Protein AF-A0A497LD24-F1 (afdb_monomer)

Sequence (64 aa):
MLVSEKGIKQLYGFAVKEFKYRERSDGYVSKCHLCVDIRKHIVGITDEFKEIGPKTFYEGSSSE

Structure (mmCIF, N/CA/C/O backbone):
data_AF-A0A497LD24-F1
#
_entry.id   AF-A0A497LD24-F1
#
loop_
_atom_site.group_PDB
_atom_site.id
_atom_site.type_symbol
_atom_site.label_atom_id
_atom_site.label_alt_id
_atom_site.label_comp_id
_atom_site.label_asym_id
_atom_site.label_entity_id
_atom_site.label_seq_id
_atom_site.pdbx_PDB_ins_code
_atom_site.Cartn_x
_atom_site.Cartn_y
_atom_si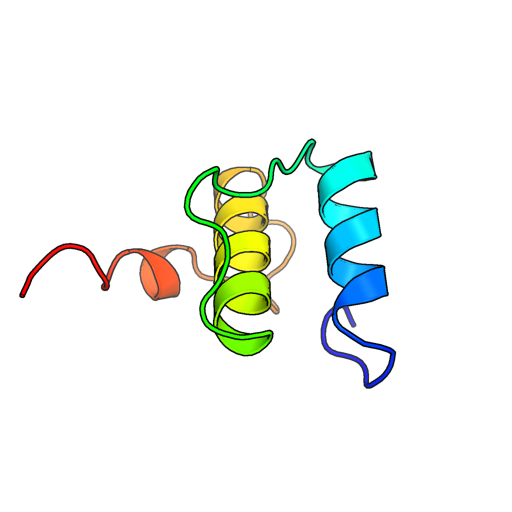te.Cartn_z
_atom_site.occupancy
_atom_site.B_iso_or_equiv
_atom_site.auth_seq_id
_atom_site.auth_comp_id
_atom_site.auth_asym_id
_atom_site.auth_atom_id
_atom_site.pdbx_PDB_model_num
ATOM 1 N N . MET A 1 1 ? 11.317 -4.492 11.014 1.00 52.34 1 MET A N 1
ATOM 2 C CA . MET A 1 1 ? 11.910 -3.563 10.038 1.00 52.34 1 MET A CA 1
ATOM 3 C C . MET A 1 1 ? 11.317 -3.881 8.675 1.00 52.34 1 MET A C 1
ATOM 5 O O . MET A 1 1 ? 11.606 -4.935 8.116 1.00 52.34 1 MET A O 1
ATOM 9 N N . LEU A 1 2 ? 10.424 -3.024 8.180 1.00 56.66 2 LEU A N 1
ATOM 10 C CA . LEU A 1 2 ? 9.762 -3.180 6.873 1.00 56.66 2 LEU A CA 1
ATOM 11 C C . LEU A 1 2 ? 10.736 -2.959 5.701 1.00 56.66 2 LEU A C 1
ATOM 13 O O . LEU A 1 2 ? 10.418 -3.263 4.554 1.00 56.66 2 LEU A O 1
ATOM 17 N N . VAL A 1 3 ? 11.936 -2.456 6.008 1.00 54.78 3 VAL A N 1
ATOM 18 C CA . VAL A 1 3 ? 13.031 -2.168 5.072 1.00 54.78 3 VAL A CA 1
ATOM 19 C C . VAL A 1 3 ? 14.093 -3.268 4.970 1.00 54.78 3 VAL A C 1
ATOM 21 O O . VAL A 1 3 ? 15.103 -3.068 4.301 1.00 54.78 3 VAL A O 1
ATOM 24 N N . SER A 1 4 ? 13.913 -4.417 5.627 1.00 49.62 4 SER A N 1
ATOM 25 C CA . SER A 1 4 ? 14.911 -5.489 5.566 1.00 49.62 4 SER A CA 1
ATOM 26 C C . SER A 1 4 ? 15.020 -6.099 4.167 1.00 49.62 4 SER A C 1
ATOM 28 O O . SER A 1 4 ? 14.056 -6.160 3.408 1.00 49.62 4 SER A O 1
ATOM 30 N N . GLU A 1 5 ? 16.203 -6.635 3.878 1.00 54.50 5 GLU A N 1
ATOM 31 C CA . GLU A 1 5 ? 16.695 -7.255 2.633 1.00 54.50 5 GLU A CA 1
ATOM 32 C C . GLU A 1 5 ? 15.773 -8.336 2.028 1.00 54.50 5 GLU A C 1
ATOM 34 O O . GLU A 1 5 ? 15.957 -8.775 0.893 1.00 54.50 5 GLU A O 1
ATOM 39 N N . LYS A 1 6 ? 14.719 -8.729 2.752 1.00 56.66 6 LYS A N 1
ATOM 40 C CA . LYS A 1 6 ? 13.656 -9.647 2.340 1.00 56.66 6 LYS A CA 1
ATOM 41 C C . LYS A 1 6 ? 12.646 -9.028 1.363 1.00 56.66 6 LYS A C 1
ATOM 43 O O . LYS A 1 6 ? 11.467 -9.337 1.417 1.00 56.66 6 LYS A O 1
ATOM 48 N N . GLY A 1 7 ? 13.112 -8.214 0.423 1.00 72.25 7 GLY A N 1
ATOM 49 C CA . GLY A 1 7 ? 12.439 -7.952 -0.848 1.00 72.25 7 GLY A CA 1
ATOM 50 C C . GLY A 1 7 ? 11.074 -7.246 -0.815 1.00 72.25 7 GLY A C 1
ATOM 51 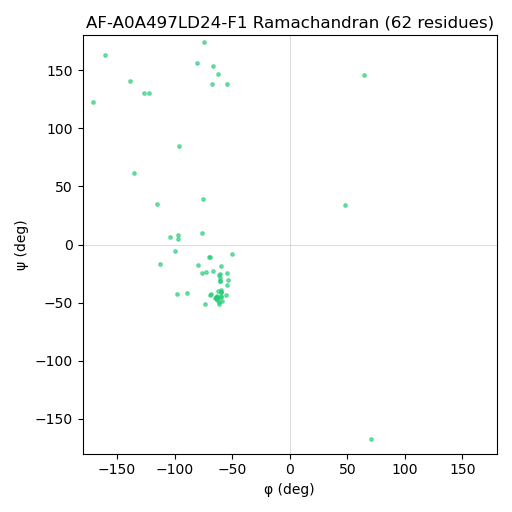O O . GLY A 1 7 ? 10.173 -7.492 -0.020 1.00 72.25 7 GLY A O 1
ATOM 52 N N . ILE A 1 8 ? 10.851 -6.431 -1.839 1.00 82.12 8 ILE A N 1
ATOM 53 C CA . ILE A 1 8 ? 9.592 -5.712 -2.056 1.00 82.12 8 ILE A CA 1
ATOM 54 C C . ILE A 1 8 ? 8.332 -6.597 -2.086 1.00 82.12 8 ILE A C 1
ATOM 56 O O . ILE A 1 8 ? 7.246 -6.124 -1.773 1.00 82.12 8 ILE A O 1
ATOM 60 N N . LYS A 1 9 ? 8.464 -7.891 -2.410 1.00 84.12 9 LYS A N 1
ATOM 61 C CA . LYS A 1 9 ? 7.349 -8.849 -2.383 1.00 84.12 9 LYS A CA 1
ATOM 62 C C . LYS A 1 9 ? 6.712 -8.976 -1.000 1.00 84.12 9 LYS A C 1
ATOM 64 O O . LYS A 1 9 ? 5.490 -9.057 -0.922 1.00 84.12 9 LYS A O 1
ATOM 69 N N . GLN A 1 10 ? 7.508 -9.005 0.073 1.00 86.75 10 GLN A N 1
ATOM 70 C CA . GLN A 1 10 ? 6.953 -9.103 1.425 1.00 86.75 10 GLN A CA 1
ATOM 71 C C . GLN A 1 10 ? 6.222 -7.819 1.807 1.00 86.75 10 GLN A C 1
ATOM 73 O O . GLN A 1 10 ? 5.103 -7.889 2.309 1.00 86.75 10 GLN A O 1
ATOM 78 N N . LEU A 1 11 ? 6.820 -6.663 1.499 1.00 85.81 11 LEU A N 1
ATOM 79 C CA . LEU A 1 11 ? 6.203 -5.359 1.731 1.00 85.81 11 LEU A CA 1
ATOM 80 C C . LEU A 1 11 ? 4.878 -5.222 0.964 1.00 85.81 11 LEU A C 1
ATOM 82 O O . LEU A 1 11 ? 3.880 -4.804 1.539 1.00 85.81 11 LEU A O 1
ATOM 86 N N . TYR A 1 12 ? 4.850 -5.638 -0.304 1.00 89.06 12 TYR A N 1
ATOM 87 C CA . TYR A 1 12 ? 3.637 -5.649 -1.121 1.00 89.06 12 TYR A CA 1
ATOM 88 C C . TYR A 1 12 ? 2.564 -6.566 -0.526 1.00 89.06 12 TYR A C 1
ATOM 90 O O . TYR A 1 12 ? 1.441 -6.126 -0.308 1.00 89.06 12 TYR A O 1
ATOM 98 N N . GLY A 1 13 ? 2.900 -7.819 -0.198 1.00 89.69 13 GLY A N 1
ATOM 99 C CA . GLY A 1 13 ? 1.935 -8.757 0.384 1.00 89.69 13 GLY A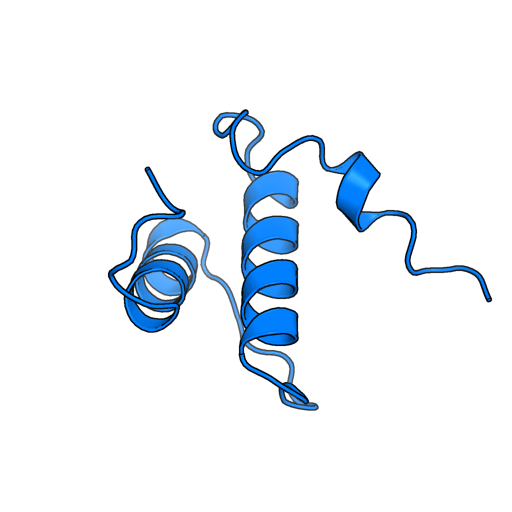 CA 1
ATOM 100 C C . GLY A 1 13 ? 1.351 -8.259 1.709 1.00 89.69 13 GLY A C 1
ATOM 101 O O . GLY A 1 13 ? 0.150 -8.379 1.938 1.00 89.69 13 GLY A O 1
ATOM 102 N N . PHE A 1 14 ? 2.185 -7.643 2.548 1.00 89.12 14 PHE A N 1
ATOM 103 C CA . PHE A 1 14 ? 1.756 -6.996 3.785 1.00 89.12 14 PHE A CA 1
ATOM 104 C C . PHE A 1 14 ? 0.806 -5.824 3.511 1.00 89.12 14 PHE A C 1
ATOM 106 O O . PHE A 1 14 ? -0.280 -5.767 4.081 1.00 89.12 14 PHE A O 1
ATOM 113 N N . ALA A 1 15 ? 1.157 -4.939 2.577 1.00 90.44 15 ALA A N 1
ATOM 114 C CA . ALA A 1 15 ? 0.322 -3.802 2.212 1.00 90.44 15 ALA A CA 1
ATOM 115 C C . ALA A 1 15 ? -1.033 -4.224 1.625 1.00 90.44 15 ALA A C 1
ATOM 117 O O . ALA A 1 15 ? -2.060 -3.644 1.962 1.00 90.44 15 ALA A O 1
ATOM 118 N N . VAL A 1 16 ? -1.079 -5.260 0.786 1.00 92.25 16 VAL A N 1
ATOM 119 C CA . VAL A 1 16 ? -2.340 -5.772 0.223 1.00 92.25 16 VAL A CA 1
A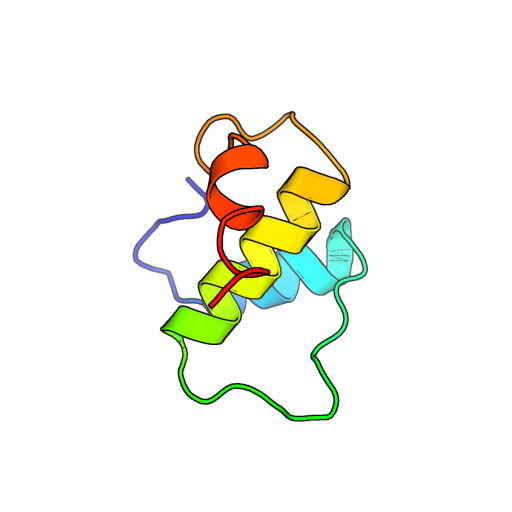TOM 120 C C . VAL A 1 16 ? -3.204 -6.419 1.307 1.00 92.25 16 VAL A C 1
ATOM 122 O O . VAL A 1 16 ? -4.419 -6.214 1.343 1.00 92.25 16 VAL A O 1
ATOM 125 N N . LYS A 1 17 ? -2.594 -7.200 2.205 1.00 92.56 17 LYS A N 1
ATOM 126 C CA . LYS A 1 17 ? -3.325 -7.948 3.231 1.00 92.56 17 LYS A CA 1
ATOM 127 C C . LYS A 1 17 ? -3.848 -7.042 4.346 1.00 92.56 17 LYS A C 1
ATOM 129 O O . LYS A 1 17 ? -5.047 -7.082 4.627 1.00 92.56 17 LYS A O 1
ATOM 134 N N . GLU A 1 18 ? -2.970 -6.224 4.921 1.00 92.44 18 GLU A N 1
ATOM 135 C CA . GLU A 1 18 ? -3.253 -5.392 6.095 1.00 92.44 18 GLU A CA 1
ATOM 136 C C . GLU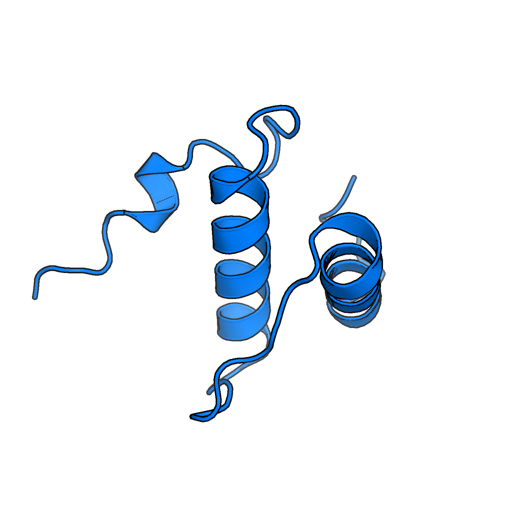 A 1 18 ? -3.811 -4.017 5.701 1.00 92.44 18 GLU A C 1
ATOM 138 O O . GLU A 1 18 ? -4.785 -3.554 6.285 1.00 92.44 18 GLU A O 1
ATOM 143 N N . PHE A 1 19 ? -3.259 -3.391 4.654 1.00 90.62 19 PHE A N 1
ATOM 144 C CA . PHE A 1 19 ? -3.606 -2.022 4.234 1.00 90.62 19 PHE A CA 1
ATOM 145 C C . PHE A 1 19 ? -4.507 -1.962 2.996 1.00 90.62 19 PHE A C 1
ATOM 147 O O . PHE A 1 19 ? -4.750 -0.879 2.460 1.00 90.62 19 PHE A O 1
ATOM 154 N N . LYS A 1 20 ? -4.991 -3.117 2.512 1.00 91.62 20 LYS A N 1
ATOM 155 C CA . LYS A 1 20 ? -5.813 -3.236 1.291 1.00 91.62 20 LYS A CA 1
ATOM 156 C C . LYS A 1 20 ? -5.225 -2.481 0.096 1.00 91.62 20 LYS A C 1
ATOM 158 O O . LYS A 1 20 ? -5.966 -1.943 -0.727 1.00 91.62 20 LYS A O 1
ATOM 163 N N . TYR A 1 21 ? -3.896 -2.441 0.014 1.00 91.19 21 TYR A N 1
ATOM 164 C CA . TYR A 1 21 ? -3.179 -1.801 -1.077 1.00 91.19 21 TYR A CA 1
ATOM 165 C C . TYR A 1 21 ? -3.636 -2.356 -2.423 1.00 91.19 21 TYR A C 1
ATOM 167 O O . TYR A 1 21 ? -3.821 -3.565 -2.581 1.00 91.19 21 TYR A O 1
ATOM 175 N N . ARG A 1 22 ? -3.808 -1.460 -3.392 1.00 89.25 22 ARG A N 1
ATOM 176 C CA . ARG A 1 22 ? -4.106 -1.806 -4.778 1.00 89.25 22 ARG A CA 1
ATOM 177 C C . ARG A 1 22 ? -3.026 -1.212 -5.655 1.00 89.25 22 ARG A C 1
ATOM 179 O O . ARG A 1 22 ? -2.716 -0.031 -5.541 1.00 89.25 22 ARG A O 1
ATOM 186 N N . GLU A 1 23 ? -2.473 -2.043 -6.522 1.00 86.44 23 GLU A N 1
ATOM 187 C CA . GLU A 1 23 ? -1.547 -1.577 -7.541 1.00 86.44 23 GLU A CA 1
ATOM 188 C C . GLU A 1 23 ? -2.219 -0.590 -8.498 1.00 86.44 23 GLU A C 1
ATOM 190 O O . GLU A 1 23 ? -3.412 -0.692 -8.796 1.00 86.44 23 GLU A O 1
ATOM 195 N N . ARG A 1 24 ? -1.440 0.381 -8.977 1.00 84.38 24 ARG A N 1
ATOM 196 C CA . ARG A 1 24 ? -1.896 1.323 -9.995 1.00 84.38 24 ARG A CA 1
ATOM 197 C C . ARG A 1 24 ? -2.105 0.600 -11.321 1.00 84.38 24 ARG A C 1
ATOM 199 O O . ARG A 1 24 ? -1.251 -0.172 -11.745 1.00 84.38 24 ARG A O 1
ATOM 206 N N . SER A 1 25 ? -3.195 0.927 -12.009 1.00 80.50 25 SER A N 1
ATOM 207 C CA . SER A 1 25 ? -3.522 0.366 -13.326 1.00 80.50 25 SER A CA 1
ATOM 208 C C . SER A 1 25 ? -2.466 0.673 -14.399 1.00 80.50 25 SER A C 1
ATOM 210 O O . SER A 1 25 ? -2.270 -0.132 -15.300 1.00 80.50 25 SER A O 1
ATOM 212 N N . ASP A 1 26 ? -1.756 1.799 -14.273 1.00 85.06 26 ASP A N 1
ATOM 213 C CA . ASP A 1 26 ? -0.603 2.177 -15.112 1.00 85.06 26 ASP A CA 1
ATOM 214 C C . ASP A 1 26 ? 0.650 1.312 -14.873 1.00 85.06 26 ASP A C 1
ATOM 216 O O . ASP A 1 26 ? 1.627 1.397 -15.616 1.00 85.06 26 ASP A O 1
ATOM 220 N N . GLY A 1 27 ? 0.650 0.483 -13.826 1.00 84.44 27 GLY A N 1
ATOM 221 C CA . GLY A 1 27 ? 1.812 -0.281 -13.397 1.00 84.44 27 GLY A CA 1
ATOM 222 C C . GLY A 1 27 ? 2.907 0.587 -12.769 1.00 84.44 27 GLY A C 1
ATOM 223 O O . GLY A 1 27 ? 2.708 1.749 -12.407 1.00 84.44 27 GLY A O 1
ATOM 224 N N . TYR A 1 28 ? 4.092 -0.006 -12.601 1.00 85.94 28 TYR A N 1
ATOM 225 C CA . TYR A 1 28 ? 5.247 0.648 -11.987 1.00 85.94 28 TYR A CA 1
ATOM 226 C C . TYR A 1 28 ? 6.462 0.548 -12.894 1.00 85.94 28 TYR A C 1
ATOM 228 O O . TYR A 1 28 ? 6.858 -0.543 -13.299 1.00 85.94 28 TYR A O 1
ATOM 236 N N . VAL A 1 29 ? 7.116 1.687 -13.120 1.00 83.25 29 VAL A N 1
ATOM 237 C CA . VAL A 1 29 ? 8.351 1.775 -13.915 1.00 83.25 29 VAL A CA 1
ATOM 238 C C . VAL A 1 29 ? 9.472 0.929 -13.302 1.00 83.25 29 VAL A C 1
ATOM 240 O O . VAL A 1 29 ? 10.333 0.410 -14.006 1.00 83.25 29 VAL A O 1
ATOM 243 N N . SER A 1 30 ? 9.494 0.783 -11.974 1.00 81.19 30 SER A N 1
ATOM 244 C CA . SER A 1 30 ? 10.532 0.030 -11.268 1.00 81.19 30 SER A CA 1
ATOM 245 C C . SER A 1 30 ? 10.103 -0.400 -9.869 1.00 81.19 30 SER A C 1
ATOM 247 O O . SER A 1 30 ? 9.193 0.172 -9.267 1.00 81.19 30 SER A O 1
ATOM 249 N N . LYS A 1 31 ? 10.837 -1.368 -9.302 1.00 82.12 31 LYS A N 1
ATOM 250 C CA . LYS A 1 31 ? 10.666 -1.826 -7.910 1.00 82.12 31 LYS A CA 1
ATOM 251 C C . LYS A 1 31 ? 10.761 -0.663 -6.913 1.00 82.12 31 LYS A C 1
ATOM 253 O O . LYS A 1 31 ? 10.030 -0.645 -5.935 1.00 82.12 31 LYS A O 1
ATOM 258 N N . CYS A 1 32 ? 11.606 0.335 -7.170 1.00 82.50 32 CYS A N 1
ATOM 259 C CA . CYS A 1 32 ? 11.692 1.528 -6.324 1.00 82.50 32 CYS A CA 1
ATOM 260 C C . CYS A 1 32 ? 10.374 2.319 -6.307 1.00 82.50 32 CYS A C 1
ATOM 262 O O . CYS A 1 32 ? 9.891 2.643 -5.228 1.00 82.50 32 CYS A O 1
ATOM 264 N N . HIS A 1 33 ? 9.754 2.546 -7.473 1.00 84.31 33 HIS A N 1
ATOM 265 C CA . HIS A 1 33 ? 8.447 3.210 -7.576 1.00 84.31 33 HIS A CA 1
ATOM 266 C C . HIS A 1 33 ? 7.360 2.447 -6.819 1.00 84.31 33 HIS A C 1
ATOM 268 O O . HIS A 1 33 ? 6.634 3.051 -6.039 1.00 84.31 33 HIS A O 1
ATOM 274 N N . LEU A 1 34 ? 7.301 1.121 -6.977 1.00 87.06 34 LEU A N 1
ATOM 275 C CA . LEU A 1 34 ? 6.364 0.296 -6.214 1.00 87.06 34 LEU A CA 1
ATOM 276 C C . LEU A 1 34 ? 6.603 0.425 -4.698 1.00 87.06 34 LEU A C 1
ATOM 278 O O . LEU A 1 34 ? 5.657 0.512 -3.926 1.00 87.06 34 LEU A O 1
ATOM 282 N N . CYS A 1 35 ? 7.863 0.466 -4.257 1.00 86.06 35 CYS A N 1
ATOM 283 C CA . CYS A 1 35 ? 8.207 0.571 -2.838 1.00 86.06 35 CYS A CA 1
ATOM 284 C C . CYS A 1 35 ? 7.711 1.893 -2.247 1.00 86.06 35 CYS A C 1
ATOM 286 O O . CYS A 1 35 ? 7.124 1.912 -1.168 1.00 86.06 35 CYS A O 1
ATOM 288 N N . VAL A 1 36 ? 7.947 2.989 -2.971 1.00 85.56 36 VAL A N 1
ATOM 289 C CA . VAL A 1 36 ? 7.521 4.337 -2.586 1.00 85.56 36 VAL A CA 1
ATOM 290 C C . VAL A 1 36 ? 5.998 4.421 -2.528 1.00 85.56 36 VAL A C 1
ATOM 292 O O . VAL A 1 36 ? 5.467 4.921 -1.543 1.00 85.56 36 VAL A O 1
ATOM 295 N N . ASP A 1 37 ? 5.302 3.880 -3.528 1.00 89.12 37 ASP A N 1
ATOM 296 C CA . ASP A 1 37 ? 3.837 3.902 -3.608 1.00 89.12 37 ASP A CA 1
ATOM 297 C C . ASP A 1 37 ? 3.194 3.112 -2.454 1.00 89.12 37 ASP A C 1
ATOM 299 O O . ASP A 1 37 ? 2.317 3.627 -1.760 1.00 89.12 37 ASP A O 1
ATOM 303 N N . ILE A 1 38 ? 3.713 1.913 -2.152 1.00 89.25 38 ILE A N 1
ATOM 304 C CA . ILE A 1 38 ? 3.275 1.120 -0.994 1.00 89.25 38 ILE A CA 1
ATOM 305 C C . ILE A 1 38 ? 3.476 1.894 0.311 1.00 89.25 38 ILE A C 1
ATOM 307 O O . ILE A 1 38 ? 2.564 1.967 1.133 1.00 89.25 38 ILE A O 1
ATOM 311 N N . ARG A 1 39 ? 4.665 2.471 0.527 1.00 87.44 39 ARG A N 1
ATOM 312 C CA . ARG A 1 39 ? 4.952 3.215 1.761 1.00 87.44 39 ARG A CA 1
ATOM 313 C C . ARG A 1 39 ? 4.051 4.433 1.895 1.00 87.44 39 ARG A C 1
ATOM 315 O O . ARG A 1 39 ? 3.490 4.622 2.968 1.00 87.44 39 ARG A O 1
ATOM 322 N N . LYS A 1 40 ? 3.868 5.194 0.810 1.00 87.25 40 LYS A N 1
ATOM 323 C CA . LYS A 1 40 ? 2.957 6.343 0.739 1.00 87.25 40 LYS A CA 1
ATOM 324 C C . LYS A 1 40 ? 1.533 5.950 1.132 1.00 87.25 40 LYS A C 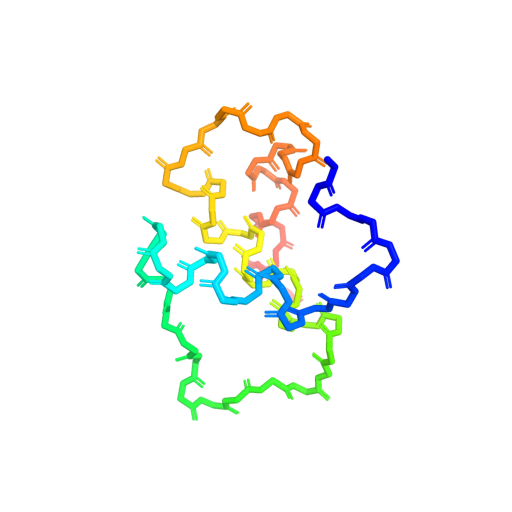1
ATOM 326 O O . LYS A 1 40 ? 0.890 6.663 1.895 1.00 87.25 40 LYS A O 1
ATOM 331 N N . HIS A 1 41 ? 1.054 4.810 0.640 1.00 89.50 41 HIS A N 1
ATOM 332 C CA . HIS A 1 41 ? -0.271 4.292 0.980 1.00 89.50 41 HIS A CA 1
ATOM 333 C C . HIS A 1 41 ? -0.382 3.927 2.463 1.00 89.50 41 HIS A C 1
ATOM 335 O O . HIS A 1 41 ? -1.334 4.334 3.122 1.00 89.50 41 HIS A O 1
ATOM 341 N N . ILE A 1 42 ? 0.612 3.219 3.012 1.00 88.50 42 ILE A N 1
ATOM 342 C CA . ILE A 1 42 ? 0.625 2.830 4.430 1.00 88.50 42 ILE A CA 1
ATOM 343 C C . ILE A 1 42 ? 0.629 4.070 5.332 1.00 88.50 42 ILE A C 1
ATOM 345 O O . ILE A 1 42 ? -0.223 4.156 6.210 1.00 88.50 42 ILE A O 1
ATOM 34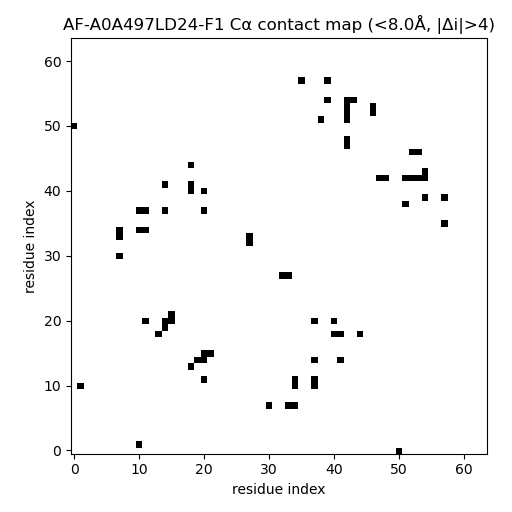9 N N . VAL A 1 43 ? 1.514 5.049 5.089 1.00 87.12 43 VAL A N 1
ATOM 350 C CA . VAL A 1 43 ? 1.571 6.290 5.896 1.00 87.12 43 VAL A CA 1
ATOM 351 C C . VAL A 1 43 ? 0.332 7.172 5.735 1.00 87.12 43 VAL A C 1
ATOM 353 O O . VAL A 1 43 ? 0.034 7.990 6.599 1.00 87.12 43 VAL A O 1
ATOM 356 N N . GLY A 1 44 ? -0.396 7.024 4.623 1.00 85.19 44 GLY A N 1
ATOM 357 C CA . GLY A 1 44 ? -1.691 7.668 4.420 1.00 85.19 44 GLY A CA 1
ATOM 358 C C . GLY A 1 44 ? -2.814 7.049 5.259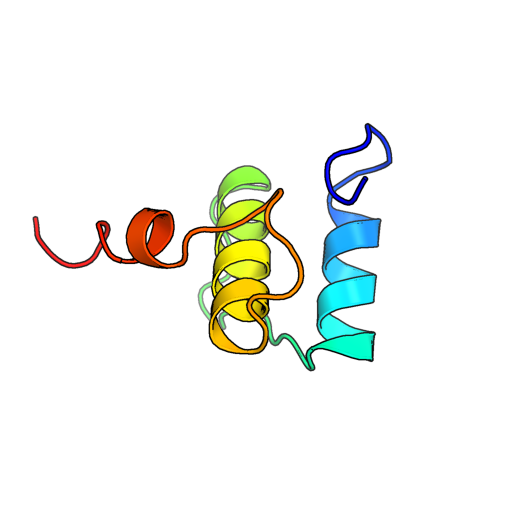 1.00 85.19 44 GLY A C 1
ATOM 359 O O . GLY A 1 44 ? -3.795 7.732 5.542 1.00 85.19 44 GLY A O 1
ATOM 360 N N . ILE A 1 45 ? -2.673 5.782 5.666 1.00 87.94 45 ILE A N 1
ATOM 361 C CA . ILE A 1 45 ? -3.662 5.047 6.471 1.00 87.94 45 ILE A CA 1
ATOM 362 C C . ILE A 1 45 ? -3.300 5.057 7.960 1.00 87.94 45 ILE A C 1
ATOM 364 O O . ILE A 1 45 ? -4.185 5.222 8.796 1.00 87.94 45 ILE A O 1
ATOM 368 N N . THR A 1 46 ? -2.024 4.866 8.302 1.00 83.62 46 THR A N 1
ATOM 369 C CA . THR A 1 46 ? -1.527 4.830 9.685 1.00 83.62 46 THR A CA 1
ATOM 370 C C . THR A 1 46 ? -0.204 5.581 9.819 1.00 83.62 46 THR A C 1
ATOM 372 O O . THR A 1 46 ? 0.676 5.462 8.972 1.00 83.62 46 THR A O 1
ATOM 375 N N . ASP A 1 47 ? -0.032 6.311 10.921 1.00 81.50 47 ASP A N 1
ATOM 376 C CA . ASP A 1 47 ? 1.236 6.967 11.285 1.00 81.50 47 ASP A CA 1
ATOM 377 C C . ASP A 1 47 ? 2.063 6.121 12.276 1.00 81.50 47 ASP A C 1
ATOM 379 O O . ASP A 1 47 ? 3.089 6.553 12.795 1.00 81.50 47 ASP A O 1
ATOM 383 N N . GLU A 1 48 ? 1.649 4.877 12.545 1.00 82.69 48 GLU A N 1
ATOM 384 C CA . GLU A 1 48 ? 2.342 3.996 13.498 1.00 82.69 48 GLU A CA 1
ATOM 385 C C . GLU A 1 48 ? 3.791 3.688 13.089 1.00 82.69 48 GLU A C 1
ATOM 387 O O . GLU A 1 48 ? 4.653 3.440 13.938 1.00 82.69 48 GLU A O 1
ATOM 392 N N . PHE A 1 49 ? 4.095 3.746 11.791 1.00 81.75 49 PHE A N 1
ATOM 393 C CA . PHE A 1 49 ? 5.420 3.441 11.267 1.00 81.75 49 PHE A CA 1
ATOM 394 C C . PHE A 1 49 ? 6.272 4.696 11.062 1.00 81.75 49 PHE A C 1
ATOM 396 O O . PHE A 1 49 ? 6.446 5.194 9.947 1.00 81.75 49 PHE A O 1
ATOM 403 N N . LYS A 1 50 ? 6.932 5.128 12.139 1.00 76.75 50 LYS A N 1
ATOM 404 C CA . LYS A 1 50 ? 7.934 6.210 12.100 1.00 76.75 50 LYS A CA 1
ATOM 405 C C . LYS A 1 50 ? 9.130 5.927 11.176 1.00 76.75 50 LYS A C 1
ATOM 407 O O . LYS A 1 50 ? 9.831 6.858 10.807 1.00 76.75 50 LYS A O 1
ATOM 412 N N . GLU A 1 51 ? 9.371 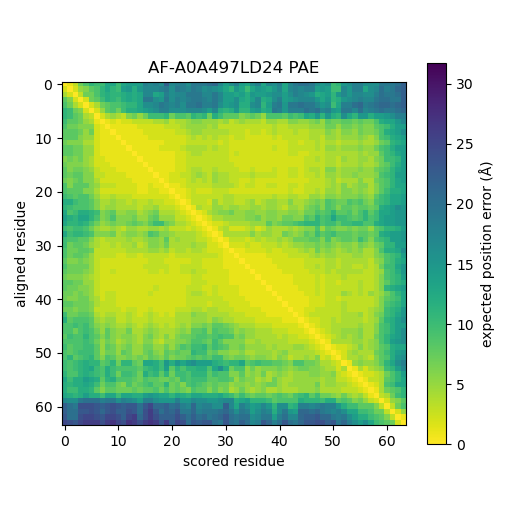4.663 10.804 1.00 76.19 51 GLU A N 1
ATOM 413 C CA . GLU A 1 51 ? 10.461 4.259 9.895 1.00 76.19 51 GLU A CA 1
ATOM 414 C C . GLU A 1 51 ? 10.189 4.572 8.412 1.00 76.19 51 GLU A C 1
ATOM 416 O O . GLU A 1 51 ? 11.131 4.691 7.631 1.00 76.19 51 GLU A O 1
ATOM 421 N N . ILE A 1 52 ? 8.917 4.688 8.016 1.00 77.38 52 ILE A N 1
ATOM 422 C CA . ILE A 1 52 ? 8.511 5.019 6.638 1.00 77.38 52 ILE A CA 1
ATOM 423 C C . ILE A 1 52 ? 7.855 6.394 6.532 1.00 77.38 52 ILE A C 1
ATOM 425 O O . ILE A 1 52 ? 7.746 6.902 5.418 1.00 77.38 52 ILE A O 1
ATOM 429 N N . GLY A 1 53 ? 7.421 6.977 7.651 1.00 71.88 53 GLY A N 1
ATOM 430 C CA . GLY A 1 53 ? 6.984 8.365 7.731 1.00 71.88 53 GLY A CA 1
ATOM 431 C C . GLY A 1 53 ? 8.153 9.359 7.687 1.00 71.88 53 GLY A C 1
ATOM 432 O O . GLY A 1 53 ? 9.320 8.962 7.716 1.00 71.88 53 GLY A O 1
ATOM 433 N N . PRO A 1 54 ? 7.856 10.665 7.642 1.00 74.94 54 PRO A N 1
ATOM 434 C CA . PRO A 1 54 ? 6.520 11.269 7.663 1.00 74.94 54 PRO A CA 1
ATOM 435 C C . PRO A 1 54 ? 5.824 11.243 6.291 1.00 74.94 54 PRO A C 1
ATOM 437 O O . PRO A 1 54 ? 6.480 11.240 5.252 1.00 74.94 54 PRO A O 1
ATOM 440 N N . LYS A 1 55 ? 4.482 11.294 6.270 1.00 73.88 55 LYS A N 1
ATOM 441 C CA . LYS A 1 55 ? 3.693 11.370 5.019 1.00 73.88 55 LYS A CA 1
ATOM 442 C C . LYS A 1 55 ? 4.113 12.529 4.102 1.00 73.88 55 LYS A C 1
ATOM 444 O O . LYS A 1 55 ? 4.063 12.393 2.883 1.00 73.88 55 LYS A O 1
ATOM 449 N N . THR A 1 56 ? 4.597 13.623 4.697 1.00 72.56 56 THR A N 1
ATOM 450 C CA . THR A 1 56 ? 5.069 14.830 4.007 1.00 72.56 56 THR A CA 1
ATOM 451 C C . THR A 1 56 ? 6.235 14.545 3.066 1.00 72.56 56 THR A C 1
ATOM 453 O O . THR A 1 56 ? 6.383 15.228 2.058 1.00 72.56 56 THR A O 1
ATOM 456 N N . PHE A 1 57 ? 7.011 13.487 3.326 1.00 77.06 57 PHE A N 1
ATOM 457 C CA . PHE A 1 57 ? 8.054 13.011 2.419 1.00 77.06 57 PHE A CA 1
ATOM 458 C C . PHE A 1 57 ? 7.495 12.594 1.047 1.00 77.06 57 PHE A C 1
ATOM 460 O O . PHE A 1 57 ? 8.158 12.757 0.029 1.00 77.06 57 PHE A O 1
ATOM 467 N N . TYR A 1 58 ? 6.257 12.092 1.003 1.00 74.50 58 TYR A N 1
ATOM 468 C CA . TYR A 1 58 ? 5.601 11.607 -0.215 1.00 74.50 58 TYR A CA 1
ATOM 469 C C . TYR A 1 58 ? 4.627 12.619 -0.842 1.00 74.50 58 TYR A C 1
ATOM 471 O O . TYR A 1 58 ? 4.062 12.348 -1.910 1.00 74.50 58 TYR A O 1
ATOM 479 N N . GLU A 1 59 ? 4.387 13.756 -0.181 1.00 66.88 59 GLU A N 1
ATOM 480 C CA . GLU A 1 59 ? 3.537 14.846 -0.685 1.00 66.88 59 GLU A CA 1
ATOM 481 C C . GLU A 1 59 ? 4.275 15.732 -1.709 1.00 66.88 59 GLU A C 1
ATOM 483 O O . GLU A 1 59 ? 3.633 16.381 -2.526 1.00 66.88 59 GLU A O 1
ATOM 488 N N . GLY A 1 60 ? 5.612 15.681 -1.759 1.00 59.50 60 GLY A N 1
ATOM 489 C CA . GLY A 1 60 ? 6.446 16.508 -2.643 1.00 59.50 60 GLY A CA 1
ATOM 490 C C . GLY A 1 60 ? 6.518 16.114 -4.128 1.00 59.50 60 GLY A C 1
ATOM 491 O O . GLY A 1 60 ? 7.349 16.661 -4.838 1.00 59.50 60 GLY A O 1
ATOM 492 N N . SER A 1 61 ? 5.698 15.182 -4.629 1.00 50.66 61 SER A N 1
ATOM 493 C CA . SER A 1 61 ? 5.683 14.796 -6.062 1.00 50.66 61 SER A CA 1
ATOM 494 C C . SER A 1 61 ? 4.363 15.130 -6.757 1.00 50.66 61 SER A C 1
ATOM 496 O O . SER A 1 61 ? 3.871 14.393 -7.611 1.00 50.66 61 SER A O 1
ATOM 498 N N . SER A 1 62 ? 3.746 16.238 -6.364 1.00 46.97 62 SER A N 1
ATOM 499 C CA . SER A 1 62 ? 2.668 16.871 -7.123 1.00 46.97 62 SER A CA 1
ATOM 500 C C . SER A 1 62 ? 2.905 18.372 -7.175 1.00 46.97 62 SER A C 1
ATOM 502 O O . SER A 1 62 ? 2.121 19.132 -6.627 1.00 46.97 62 SER A O 1
ATOM 504 N N . SER A 1 63 ? 4.023 18.780 -7.773 1.00 49.62 63 SER A N 1
ATOM 505 C CA . SER A 1 63 ? 4.214 20.041 -8.502 1.00 49.62 63 SER A CA 1
ATOM 506 C C . SER A 1 63 ? 5.581 19.967 -9.194 1.00 49.62 63 SER A C 1
ATOM 508 O O . SER A 1 63 ? 6.574 19.758 -8.504 1.00 49.62 63 SER A O 1
ATOM 510 N N . GLU A 1 64 ? 5.562 20.133 -10.523 1.00 41.69 64 GLU A N 1
ATOM 511 C CA . GLU A 1 64 ? 6.686 20.291 -11.480 1.00 41.69 64 GLU A CA 1
ATOM 512 C C . GLU A 1 64 ? 7.379 19.028 -12.023 1.00 41.69 64 GLU A C 1
ATOM 514 O O . GLU A 1 64 ? 8.020 18.265 -11.269 1.00 41.69 64 GLU A O 1
#

Solvent-accessible surface area (backbone atoms only — not comparable to full-atom values): 4174 Å² total; per-residue (Å²): 120,90,82,51,92,71,48,70,66,52,51,47,53,46,34,37,71,78,66,63,52,72,83,59,92,89,60,63,99,41,71,67,53,47,50,52,51,52,43,47,51,47,37,71,75,44,77,87,50,69,90,71,41,61,58,70,75,65,61,71,82,79,72,137

Secondary structure (DSSP, 8-state):
-TTSSSHHHHHHHHHHHHS-----TT--SSHHHHHHHHHHHHHHH----TTT--GGGGTTTS--

pLDDT: mean 78.5, std 13.38, range [41.69, 92.56]

Foldseek 3Di:
DLPDPPDPVVLVVCCCVPVVDDADPVHDPDSVRSSLSSLLSVCVVDVPDPVSDDNVVSVPPPDD

Radius of gyration: 11.57 Å; Cα contacts (8 Å, |Δi|>4): 37; chains: 1; bounding box: 22×30×29 Å

Nearest PDB structures (foldseek):
  7zqa-assembly1_L  TM=2.662E-01  e=4.838E+00  synthetic construct

Mean predicted aligned error: 7.02 Å